Protein AF-A0A4V3ITS4-F1 (afdb_monomer)

Mean predicted aligned error: 14.33 Å

Radius of gyration: 21.13 Å; Cα contacts (8 Å, |Δi|>4): 52; chains: 1; bounding box: 36×28×73 Å

Foldseek 3Di:
DDDPPDPDPDDPPCPPQQQDADPQPRDGLVPWDWDPVDVDIDIHDPDDDPPDPPPCPPADADPVRDHDDPPDD

Sequence (73 aa):
MIQDTNTPSGPEERGPTDLQACPICGEVMREHTIDHSTRNTVVNCPVAHPGAWDRDAFEPVNEFGMVIHRSHA

Secondary structure (DSSP, 8-state):
---------------GGGGSBPTTT-SBGGG-EEE-SSSS-EEE--S---S-SSTTTTS-B-TTS-B------

Structure (mmCIF, N/CA/C/O backbone):
data_AF-A0A4V3ITS4-F1
#
_entry.id   AF-A0A4V3ITS4-F1
#
loop_
_atom_site.group_PDB
_atom_site.id
_atom_site.type_symbol
_atom_site.label_atom_id
_atom_site.label_alt_id
_atom_site.label_comp_id
_atom_site.label_asym_id
_atom_site.label_entity_id
_atom_site.label_seq_id
_atom_site.pdbx_PDB_ins_code
_atom_site.Cartn_x
_atom_site.Cartn_y
_atom_site.Cartn_z
_atom_site.occupancy
_atom_site.B_iso_or_equiv
_atom_site.auth_seq_id
_atom_site.auth_comp_id
_atom_site.auth_asym_id
_atom_site.auth_atom_id
_atom_site.pdbx_PDB_model_num
ATOM 1 N N . MET A 1 1 ? -24.688 8.855 38.226 1.00 48.69 1 MET A N 1
ATOM 2 C CA . MET A 1 1 ? -23.812 7.751 37.791 1.00 48.69 1 MET A CA 1
ATOM 3 C C . MET A 1 1 ? -24.501 7.085 36.618 1.00 48.69 1 MET A C 1
ATOM 5 O O . MET A 1 1 ? -25.540 6.482 36.833 1.00 48.69 1 MET A O 1
ATOM 9 N N . ILE A 1 2 ? -23.997 7.274 35.403 1.00 52.09 2 ILE A N 1
ATOM 10 C CA . ILE A 1 2 ? -24.423 6.490 34.240 1.00 52.09 2 ILE A CA 1
ATOM 11 C C . ILE A 1 2 ? -23.262 5.554 33.920 1.00 52.09 2 ILE A C 1
ATOM 13 O O . ILE A 1 2 ? -22.168 6.002 33.588 1.00 52.09 2 ILE A O 1
ATOM 17 N N . GLN A 1 3 ? -23.480 4.273 34.199 1.00 59.94 3 GLN A N 1
ATOM 18 C CA . GLN A 1 3 ? -22.606 3.181 33.808 1.00 59.94 3 GLN A CA 1
ATOM 19 C C . GLN A 1 3 ? -23.301 2.484 32.646 1.00 59.94 3 GLN A C 1
ATOM 21 O O . GLN A 1 3 ? -24.322 1.846 32.867 1.00 59.94 3 GLN A O 1
ATOM 26 N N . ASP A 1 4 ? -22.709 2.569 31.460 1.00 51.19 4 ASP A N 1
ATOM 27 C CA . ASP A 1 4 ? -22.952 1.630 30.367 1.00 51.19 4 ASP A CA 1
ATOM 28 C C . ASP A 1 4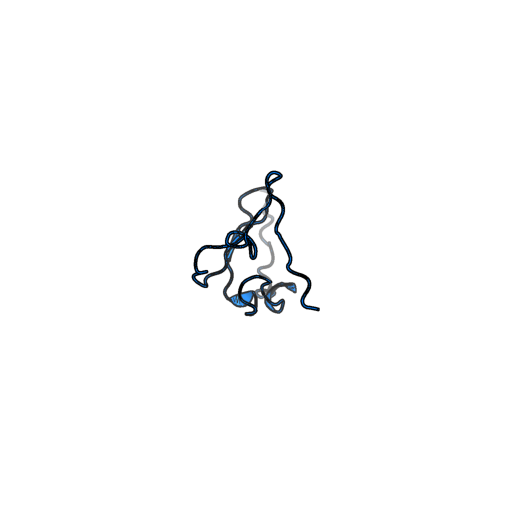 ? -21.596 1.035 29.978 1.00 51.19 4 ASP A C 1
ATOM 30 O O . ASP A 1 4 ? -21.003 1.299 28.935 1.00 51.19 4 ASP A O 1
ATOM 34 N N . THR A 1 5 ? -21.057 0.259 30.917 1.00 71.19 5 THR A N 1
ATOM 35 C CA . THR A 1 5 ? -20.031 -0.745 30.659 1.00 71.19 5 THR A CA 1
ATOM 36 C C . THR A 1 5 ? -20.698 -1.902 29.926 1.00 71.19 5 THR A C 1
ATOM 38 O O . THR A 1 5 ? -21.351 -2.715 30.569 1.00 71.19 5 THR A O 1
ATOM 41 N N . ASN A 1 6 ? -20.565 -1.963 28.601 1.00 54.88 6 ASN A N 1
ATOM 42 C CA . ASN A 1 6 ? -20.196 -3.182 27.867 1.00 54.88 6 ASN A CA 1
ATOM 43 C C . ASN A 1 6 ? -20.218 -2.907 26.358 1.00 54.88 6 ASN A C 1
ATOM 45 O O . ASN A 1 6 ? -21.231 -3.097 25.689 1.00 54.88 6 ASN A O 1
ATOM 49 N N . THR A 1 7 ? -19.074 -2.517 25.801 1.00 59.34 7 THR A N 1
ATOM 50 C CA . THR A 1 7 ? -18.792 -2.846 24.402 1.00 59.34 7 THR A CA 1
ATOM 51 C C . THR A 1 7 ? -18.390 -4.319 24.399 1.00 59.34 7 THR A C 1
ATOM 53 O O . THR A 1 7 ? -17.404 -4.653 25.059 1.00 59.34 7 THR A O 1
ATOM 56 N N . PRO A 1 8 ? -19.139 -5.223 23.747 1.00 47.03 8 PRO A N 1
ATOM 57 C CA . PRO A 1 8 ? -18.737 -6.615 23.670 1.00 47.03 8 PRO A CA 1
ATOM 58 C C . PRO A 1 8 ? -17.433 -6.705 22.877 1.00 47.03 8 PRO A C 1
ATOM 60 O O . PRO A 1 8 ? -17.388 -6.398 21.688 1.00 47.03 8 PRO A O 1
ATOM 63 N N . SER A 1 9 ? -16.374 -7.134 23.559 1.00 52.38 9 SER A N 1
ATOM 64 C CA . SER A 1 9 ? -15.169 -7.695 22.959 1.00 52.38 9 SER A CA 1
ATOM 65 C C . SER A 1 9 ? -15.577 -8.968 22.209 1.00 52.38 9 SER A C 1
ATOM 67 O O . SER A 1 9 ? -15.600 -10.059 22.778 1.00 52.38 9 SER A O 1
ATOM 69 N N . GLY A 1 10 ? -16.022 -8.811 20.963 1.00 48.16 10 GLY A N 1
ATOM 70 C CA . GLY A 1 10 ? -16.252 -9.921 20.046 1.00 48.16 10 GLY A CA 1
ATOM 71 C C . GLY A 1 10 ? -14.929 -10.613 19.705 1.00 48.16 10 GLY A C 1
ATOM 72 O O . GLY A 1 10 ? -13.870 -9.988 19.822 1.00 48.16 10 GLY A O 1
ATOM 73 N N . PRO A 1 11 ? -14.957 -11.903 19.321 1.00 51.75 11 PRO A N 1
ATOM 74 C CA . PRO A 1 11 ? -13.763 -12.574 18.827 1.00 51.75 11 PRO A CA 1
ATOM 75 C C . PRO A 1 11 ? -13.270 -11.777 17.629 1.00 51.75 11 PRO A C 1
ATOM 77 O O . PRO A 1 11 ? -14.098 -11.309 16.857 1.00 51.75 11 PRO A O 1
ATOM 80 N N . GLU A 1 12 ? -11.958 -11.607 17.506 1.00 58.56 12 GLU A N 1
ATOM 81 C CA . GLU A 1 12 ? -11.314 -10.879 16.417 1.00 58.56 12 GLU A CA 1
ATOM 82 C C . GLU A 1 12 ? -11.838 -11.404 15.077 1.00 58.56 12 GLU A C 1
ATOM 84 O O . GLU A 1 12 ? -11.390 -12.421 14.540 1.00 58.56 12 GLU A O 1
ATOM 89 N N . GLU A 1 13 ? -12.886 -10.753 14.588 1.00 55.06 13 GLU A N 1
ATOM 90 C CA . GLU A 1 13 ? -13.519 -11.042 13.328 1.00 55.06 13 GLU A CA 1
ATOM 91 C C . GLU A 1 13 ? -12.500 -10.603 12.299 1.00 55.06 13 GLU A C 1
ATOM 93 O O . GLU A 1 13 ? -12.356 -9.426 11.983 1.00 55.06 13 GLU A O 1
ATOM 98 N N . ARG A 1 14 ? -11.692 -11.566 11.849 1.00 56.09 14 ARG A N 1
ATOM 99 C CA . ARG A 1 14 ? -10.872 -11.413 10.654 1.00 56.09 14 ARG A CA 1
ATOM 100 C C . ARG A 1 14 ? -11.822 -10.915 9.577 1.00 56.09 14 ARG A C 1
ATOM 102 O O . ARG A 1 14 ? -12.651 -11.682 9.085 1.00 56.09 14 ARG A O 1
ATOM 109 N N . GLY A 1 15 ? -11.771 -9.611 9.318 1.00 64.25 15 GLY A N 1
ATOM 110 C CA . GLY A 1 15 ? -12.699 -8.959 8.413 1.00 64.25 15 GLY A CA 1
ATOM 111 C C . GLY A 1 15 ? -12.637 -9.639 7.046 1.00 64.25 15 GLY A C 1
ATOM 112 O O . GLY A 1 15 ? -11.620 -10.251 6.716 1.00 64.25 15 GLY A O 1
ATOM 113 N N . PRO A 1 16 ? -13.683 -9.533 6.214 1.00 67.38 16 PRO A N 1
ATOM 114 C CA . PRO A 1 16 ? -13.704 -10.136 4.876 1.00 67.38 16 PRO A CA 1
ATOM 115 C C . PRO A 1 16 ? -12.463 -9.786 4.029 1.00 67.38 16 PRO A C 1
ATOM 117 O O . PRO A 1 16 ? -12.072 -10.556 3.154 1.00 67.38 16 PRO A O 1
ATOM 120 N N . THR A 1 17 ? -11.806 -8.669 4.340 1.00 72.06 17 THR A N 1
ATOM 121 C CA . THR A 1 17 ? -10.555 -8.207 3.738 1.00 72.06 17 THR A CA 1
ATOM 122 C C . THR A 1 17 ? -9.354 -9.114 4.010 1.00 72.06 17 THR A C 1
ATOM 124 O O . THR A 1 17 ? -8.489 -9.208 3.155 1.00 72.06 17 THR A O 1
ATOM 127 N N . ASP A 1 18 ? -9.300 -9.825 5.140 1.00 76.75 18 ASP A N 1
ATOM 128 C CA . ASP A 1 18 ? -8.159 -10.651 5.586 1.00 76.75 18 ASP A CA 1
ATOM 129 C C . ASP A 1 18 ? -7.802 -11.770 4.587 1.00 76.75 18 ASP A C 1
ATOM 131 O O . ASP A 1 18 ? -6.653 -12.195 4.480 1.00 76.75 18 ASP A O 1
ATOM 135 N N . LEU A 1 19 ? -8.797 -12.239 3.828 1.00 82.12 19 LEU A N 1
ATOM 136 C CA . LEU A 1 19 ? -8.650 -13.270 2.798 1.00 82.12 19 LEU A CA 1
ATOM 137 C C . LEU A 1 19 ? -8.476 -12.695 1.385 1.00 82.12 19 LEU A C 1
ATOM 139 O O . LEU A 1 19 ? -8.251 -13.456 0.445 1.00 82.12 19 LEU A O 1
ATOM 143 N N . GLN A 1 20 ? -8.591 -11.376 1.210 1.00 86.62 20 GLN A N 1
ATOM 144 C CA . GLN A 1 20 ? -8.363 -10.742 -0.083 1.00 86.62 20 GLN A CA 1
ATOM 145 C C . GLN A 1 20 ? -6.864 -10.681 -0.382 1.00 86.62 20 GLN A C 1
ATOM 147 O O . GLN A 1 20 ? -6.045 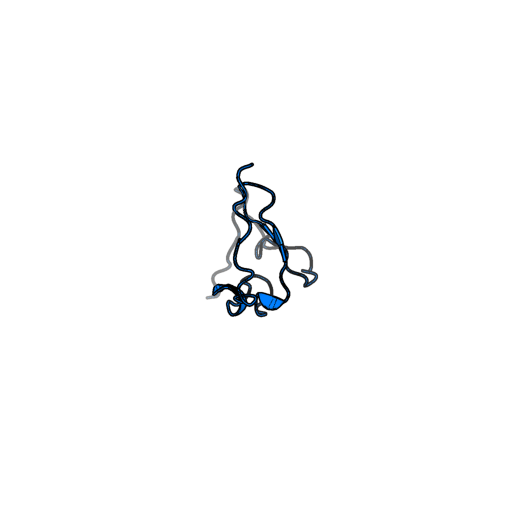-10.387 0.491 1.00 86.62 20 GLN A O 1
ATOM 152 N N . ALA A 1 21 ? -6.518 -10.947 -1.640 1.00 88.00 21 ALA A N 1
ATOM 153 C CA . ALA A 1 21 ? -5.160 -10.779 -2.129 1.00 88.00 21 ALA A CA 1
ATOM 154 C C . ALA A 1 21 ? -4.825 -9.289 -2.250 1.00 88.00 21 ALA A C 1
ATOM 156 O O . ALA A 1 21 ? -5.632 -8.490 -2.739 1.00 88.00 21 ALA A O 1
ATOM 157 N N . CYS A 1 22 ? -3.622 -8.916 -1.830 1.00 87.00 22 CYS A N 1
ATOM 158 C CA . CYS A 1 22 ? -3.103 -7.580 -2.041 1.00 87.00 22 CYS A CA 1
ATOM 159 C C . CYS A 1 22 ? -2.824 -7.347 -3.532 1.00 87.00 22 CYS A C 1
ATOM 161 O O . CYS A 1 22 ? -2.118 -8.148 -4.144 1.00 87.00 22 CYS A O 1
ATOM 163 N N . PRO A 1 23 ? -3.303 -6.240 -4.130 1.00 81.69 23 PRO A N 1
ATOM 164 C CA . PRO A 1 23 ? -3.059 -5.948 -5.542 1.00 81.69 23 PRO A CA 1
ATOM 165 C C . PRO A 1 23 ? -1.590 -5.628 -5.854 1.00 81.69 23 PRO A C 1
ATOM 167 O O . PRO A 1 23 ? -1.230 -5.569 -7.025 1.00 81.69 23 PRO A O 1
ATOM 170 N N . ILE A 1 24 ? -0.757 -5.402 -4.830 1.00 80.00 24 ILE A N 1
ATOM 171 C CA . ILE A 1 24 ? 0.654 -5.047 -5.001 1.00 80.00 24 ILE A CA 1
ATOM 172 C C . ILE A 1 24 ? 1.555 -6.284 -4.891 1.00 80.00 24 ILE A C 1
ATOM 174 O O . ILE A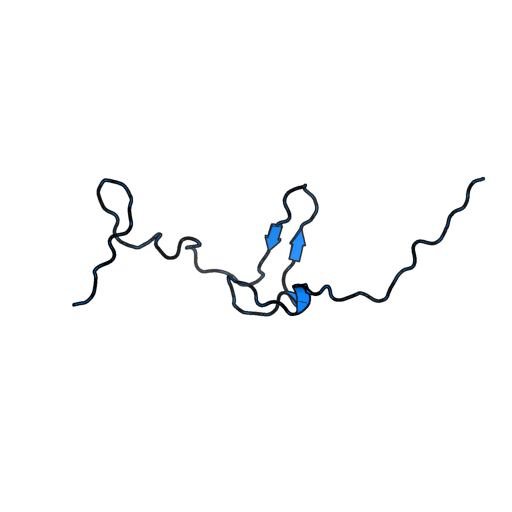 1 24 ? 2.335 -6.548 -5.801 1.00 80.00 24 ILE A O 1
ATOM 178 N N . CYS A 1 25 ? 1.442 -7.064 -3.810 1.00 85.50 25 CYS A N 1
ATOM 179 C CA . CYS A 1 25 ? 2.311 -8.224 -3.580 1.00 85.50 25 CYS A CA 1
ATOM 180 C C . CYS A 1 25 ? 1.659 -9.585 -3.878 1.00 85.50 25 CYS A C 1
ATOM 182 O O . CYS A 1 2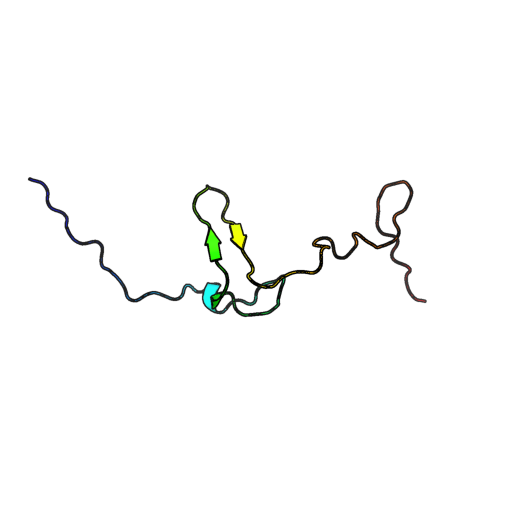5 ? 2.361 -10.590 -3.906 1.00 85.50 25 CYS A O 1
ATOM 184 N N . GLY A 1 26 ? 0.340 -9.646 -4.085 1.00 85.06 26 GLY A N 1
ATOM 185 C CA . GLY A 1 26 ? -0.403 -10.888 -4.335 1.00 85.06 26 GLY A CA 1
ATOM 186 C C . GLY A 1 26 ? -0.685 -11.744 -3.094 1.00 85.06 26 GLY A C 1
ATOM 187 O O . GLY A 1 26 ? -1.568 -12.598 -3.146 1.00 85.06 26 GLY A O 1
ATOM 188 N N . GLU A 1 27 ? -0.001 -11.492 -1.976 1.00 87.88 27 GLU A N 1
ATOM 189 C CA . GLU A 1 27 ? -0.223 -12.191 -0.707 1.00 87.88 27 GLU A CA 1
ATOM 190 C C . GLU A 1 27 ? -1.525 -11.748 -0.029 1.00 87.88 27 GLU A C 1
ATOM 192 O O . GLU A 1 27 ? -2.061 -10.664 -0.282 1.00 87.88 27 GLU A O 1
ATOM 197 N N . VAL A 1 28 ? -2.034 -12.588 0.872 1.00 88.94 28 VAL A N 1
ATOM 198 C CA . VAL A 1 28 ? -3.231 -12.282 1.663 1.00 88.94 28 VAL A CA 1
ATOM 199 C C . VAL A 1 28 ? -3.023 -11.047 2.551 1.00 88.94 28 VAL A C 1
ATOM 201 O O . VAL A 1 28 ? -1.956 -10.826 3.127 1.00 88.94 28 VAL A O 1
ATOM 204 N N . MET A 1 29 ? -4.072 -10.242 2.712 1.00 87.94 29 MET A N 1
ATOM 205 C CA . MET A 1 29 ? -4.056 -8.995 3.494 1.00 87.94 29 MET A CA 1
ATOM 206 C C . MET A 1 29 ? -3.794 -9.176 5.002 1.00 87.94 29 MET A C 1
ATOM 208 O O . MET A 1 29 ? -3.605 -8.185 5.697 1.00 87.94 29 MET A O 1
ATOM 212 N N . ARG A 1 30 ? -3.710 -10.414 5.508 1.00 85.56 30 ARG A N 1
ATOM 213 C CA . ARG A 1 30 ? -3.386 -10.761 6.910 1.00 85.56 30 ARG A CA 1
ATOM 214 C C . ARG A 1 30 ? -2.161 -10.059 7.481 1.00 85.56 30 ARG A C 1
ATOM 216 O O . ARG A 1 30 ? -2.158 -9.672 8.642 1.00 85.56 30 ARG A O 1
ATOM 223 N N . GLU A 1 31 ? -1.111 -9.945 6.678 1.00 87.62 31 GLU A N 1
ATOM 224 C CA . GLU A 1 31 ? 0.160 -9.335 7.089 1.00 87.62 31 GLU A CA 1
ATOM 225 C C . GLU A 1 31 ? 0.226 -7.834 6.775 1.00 87.62 31 GLU A C 1
ATOM 227 O O . GLU A 1 31 ? 1.237 -7.184 7.038 1.00 87.62 31 GLU A O 1
ATOM 232 N N . HIS A 1 32 ? -0.842 -7.265 6.211 1.00 89.62 32 HIS A N 1
ATOM 233 C CA . HIS A 1 32 ? -0.914 -5.852 5.866 1.00 89.62 32 HIS A CA 1
ATOM 234 C C . HIS A 1 32 ? -1.469 -5.040 7.031 1.00 89.62 32 HIS A C 1
ATOM 236 O O . HIS A 1 32 ? -2.424 -5.438 7.695 1.00 89.62 32 HIS A O 1
ATOM 242 N N . THR A 1 33 ? -0.914 -3.846 7.232 1.00 90.19 33 THR A N 1
ATOM 243 C CA . THR A 1 33 ? -1.435 -2.903 8.227 1.00 90.19 33 THR A CA 1
ATOM 244 C C . THR A 1 33 ? -2.366 -1.918 7.539 1.00 90.19 33 THR A C 1
ATOM 246 O O . THR A 1 33 ? -1.953 -1.230 6.605 1.00 90.19 33 THR A O 1
ATOM 249 N N . ILE A 1 34 ? -3.612 -1.825 8.004 1.00 88.56 34 ILE A N 1
ATOM 250 C CA . ILE A 1 34 ? -4.589 -0.857 7.496 1.00 88.56 34 ILE A CA 1
ATOM 251 C C . ILE A 1 34 ? -4.691 0.302 8.493 1.00 88.56 34 ILE A C 1
ATOM 253 O O . ILE A 1 34 ? -5.157 0.128 9.618 1.00 88.56 34 ILE A O 1
ATOM 257 N N . ASP A 1 35 ? -4.235 1.485 8.085 1.00 88.88 35 ASP A N 1
ATOM 258 C CA . ASP A 1 35 ? -4.359 2.712 8.866 1.00 88.88 35 ASP A CA 1
ATOM 259 C C . ASP A 1 35 ? -5.707 3.390 8.598 1.00 88.88 35 ASP A C 1
ATOM 261 O O . ASP A 1 35 ? -6.031 3.765 7.468 1.00 88.88 35 ASP A O 1
ATOM 265 N N . HIS A 1 36 ? -6.474 3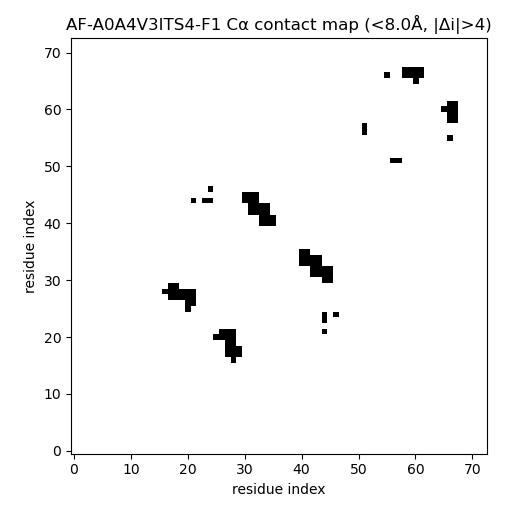.574 9.671 1.00 90.50 36 HIS A N 1
ATOM 266 C CA . HIS A 1 36 ? -7.744 4.303 9.683 1.00 90.50 36 HIS A CA 1
ATOM 267 C C . HIS A 1 36 ? -7.649 5.607 10.497 1.00 90.50 36 HIS A C 1
ATOM 269 O O . HIS A 1 36 ? -8.667 6.140 10.937 1.00 90.50 36 HIS A O 1
ATOM 275 N N . SER A 1 37 ? -6.433 6.115 10.745 1.00 86.56 37 SER A N 1
ATOM 276 C CA . SER A 1 37 ? -6.212 7.302 11.588 1.00 86.56 37 SER A CA 1
ATOM 277 C C . SER A 1 37 ? -6.780 8.584 10.973 1.00 86.56 37 SER A C 1
ATOM 279 O O . SER A 1 37 ? -7.118 9.535 11.681 1.00 86.56 37 SER A O 1
ATOM 281 N N . THR A 1 38 ? -6.922 8.603 9.647 1.00 89.62 38 THR A N 1
ATOM 282 C CA . THR A 1 38 ? -7.530 9.699 8.896 1.00 89.62 38 THR A CA 1
ATOM 283 C C . THR A 1 38 ? -8.803 9.238 8.189 1.00 89.62 38 THR A C 1
ATOM 285 O O . THR A 1 38 ? -9.115 8.052 8.123 1.00 89.62 38 THR A O 1
ATOM 288 N N . ARG A 1 39 ? -9.547 10.180 7.592 1.00 89.06 39 ARG A N 1
ATOM 289 C CA . ARG A 1 39 ? -10.674 9.820 6.712 1.00 89.06 39 ARG A CA 1
ATOM 290 C C . ARG A 1 39 ? -10.234 9.025 5.480 1.00 89.06 39 ARG A C 1
ATOM 292 O O . ARG A 1 39 ? -11.070 8.368 4.869 1.00 89.06 39 ARG A O 1
ATOM 299 N N . ASN A 1 40 ? -8.959 9.109 5.103 1.00 89.69 40 ASN A N 1
ATOM 300 C CA . ASN A 1 40 ? -8.395 8.292 4.048 1.00 89.69 40 ASN A CA 1
ATOM 301 C C . ASN A 1 40 ? -7.836 7.011 4.667 1.00 89.69 40 ASN A C 1
ATOM 303 O O . ASN A 1 40 ? -6.880 7.060 5.438 1.00 89.69 40 ASN A O 1
ATOM 307 N N . THR A 1 41 ? -8.441 5.875 4.332 1.00 89.25 41 THR A N 1
ATOM 308 C CA . THR A 1 41 ? -7.914 4.574 4.751 1.00 89.25 41 THR A CA 1
ATOM 309 C C . THR A 1 41 ? -6.698 4.239 3.897 1.00 89.25 41 THR A C 1
ATOM 311 O O . THR A 1 41 ? -6.790 4.242 2.669 1.00 89.25 41 THR A O 1
ATOM 314 N N . VAL A 1 42 ? -5.563 3.965 4.537 1.00 88.94 42 VAL A N 1
ATOM 315 C CA . VAL A 1 42 ? -4.299 3.647 3.860 1.00 88.94 42 VAL A CA 1
ATOM 316 C C . VAL A 1 42 ? -3.914 2.207 4.164 1.00 88.94 42 VAL A C 1
ATOM 318 O O . VAL A 1 42 ? -3.883 1.800 5.320 1.00 88.94 42 VAL A O 1
ATOM 321 N N . VAL A 1 43 ? -3.592 1.434 3.128 1.00 88.56 43 VAL A N 1
ATOM 322 C CA . VAL A 1 43 ? -3.083 0.065 3.278 1.00 88.56 43 VAL A CA 1
ATOM 323 C C . VAL A 1 43 ? -1.566 0.081 3.135 1.00 88.56 43 VAL A C 1
ATOM 325 O O . VAL A 1 43 ? -1.044 0.510 2.107 1.00 88.56 43 VAL A O 1
ATOM 328 N N . ASN A 1 44 ? -0.858 -0.409 4.149 1.00 88.25 44 ASN A N 1
ATOM 329 C CA . ASN A 1 44 ? 0.592 -0.546 4.144 1.00 88.25 44 ASN A CA 1
ATOM 330 C C . ASN A 1 44 ? 0.991 -2.005 3.885 1.00 88.25 44 ASN A C 1
ATOM 332 O O . ASN A 1 44 ? 0.782 -2.877 4.733 1.00 88.25 44 ASN A O 1
ATOM 336 N N . CYS A 1 45 ? 1.578 -2.264 2.714 1.00 88.69 45 CYS A N 1
ATOM 337 C CA . CYS A 1 45 ? 2.096 -3.581 2.354 1.00 88.69 45 CYS A CA 1
ATOM 338 C C . CYS A 1 45 ? 3.494 -3.805 2.967 1.00 88.69 45 CYS A C 1
ATOM 340 O O . CYS A 1 45 ? 4.360 -2.946 2.797 1.00 88.69 45 CYS A O 1
ATOM 342 N N . PRO A 1 46 ? 3.741 -4.935 3.661 1.00 88.25 46 PRO A N 1
ATOM 343 C CA . PRO A 1 46 ? 5.012 -5.200 4.345 1.00 88.25 46 PRO A CA 1
ATOM 344 C C . PRO A 1 46 ? 6.157 -5.581 3.395 1.00 88.25 46 PRO A C 1
ATOM 346 O O . PRO A 1 46 ? 7.323 -5.549 3.787 1.00 88.25 46 PRO A O 1
ATOM 349 N N . VAL A 1 47 ? 5.844 -5.961 2.153 1.00 86.94 47 VAL A N 1
ATOM 350 C CA . VAL A 1 47 ? 6.845 -6.364 1.163 1.00 86.94 47 VAL A CA 1
ATOM 351 C C . VAL A 1 47 ? 7.588 -5.129 0.656 1.00 86.94 47 VAL A C 1
ATOM 353 O O . VAL A 1 47 ? 6.983 -4.124 0.284 1.00 86.94 47 VAL A O 1
ATOM 356 N N . ALA A 1 48 ? 8.920 -5.199 0.626 1.00 79.31 48 ALA A N 1
ATOM 357 C CA . ALA A 1 48 ? 9.733 -4.162 0.008 1.00 79.31 48 ALA A CA 1
ATOM 358 C C . ALA A 1 48 ? 9.521 -4.192 -1.513 1.00 79.31 48 ALA A C 1
ATOM 360 O O . ALA A 1 48 ? 9.979 -5.110 -2.193 1.00 79.31 48 ALA A O 1
ATOM 361 N N . HIS A 1 49 ? 8.829 -3.189 -2.052 1.00 71.31 49 HIS A N 1
ATOM 362 C CA . HIS A 1 49 ? 8.637 -3.064 -3.494 1.00 71.31 49 HIS A CA 1
ATOM 363 C C . HIS A 1 49 ? 9.856 -2.364 -4.108 1.00 71.31 49 HIS A C 1
ATOM 365 O O . HIS A 1 49 ? 10.166 -1.240 -3.696 1.00 71.31 49 HIS A O 1
ATOM 371 N N . PRO A 1 50 ? 10.564 -2.987 -5.072 1.00 64.31 50 PRO A N 1
ATOM 372 C CA . PRO A 1 50 ? 11.611 -2.302 -5.818 1.00 64.31 50 PRO A CA 1
ATOM 373 C C . PRO A 1 50 ? 10.968 -1.110 -6.529 1.00 64.31 50 PRO A C 1
ATOM 375 O O . PRO A 1 50 ? 9.965 -1.262 -7.220 1.00 64.31 50 PRO A O 1
ATOM 378 N N . GLY A 1 51 ? 11.483 0.088 -6.253 1.00 60.78 51 GLY A N 1
ATOM 379 C CA . GLY A 1 51 ? 10.824 1.358 -6.544 1.00 60.78 51 GLY A CA 1
ATOM 380 C C . GLY A 1 51 ? 10.413 1.533 -8.004 1.00 60.78 51 GLY A C 1
ATOM 381 O O . GLY A 1 51 ? 11.204 1.986 -8.819 1.00 60.78 51 GLY A O 1
ATOM 382 N N . ALA A 1 52 ? 9.154 1.218 -8.286 1.00 57.16 52 ALA A N 1
ATOM 383 C CA . ALA A 1 52 ? 8.312 1.787 -9.326 1.00 57.16 52 ALA A CA 1
ATOM 384 C C . ALA A 1 52 ? 6.881 1.338 -9.035 1.00 57.16 52 ALA A C 1
ATOM 386 O O . ALA A 1 52 ? 6.478 0.222 -9.344 1.00 57.16 52 ALA A O 1
ATOM 387 N N . TRP A 1 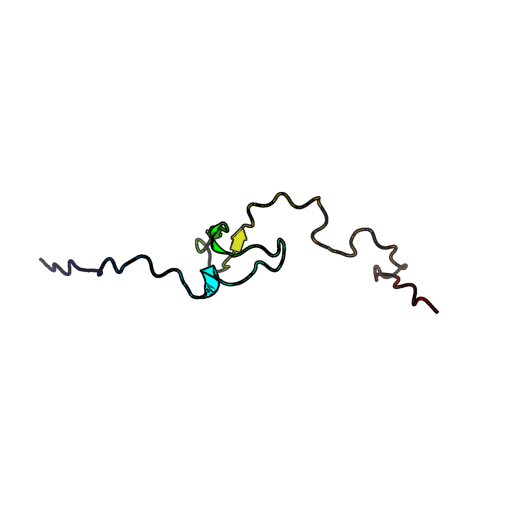53 ? 6.128 2.196 -8.349 1.00 62.22 53 TRP A N 1
ATOM 388 C CA . TRP A 1 53 ? 4.683 1.998 -8.193 1.00 62.22 53 TRP A CA 1
ATOM 389 C C . TRP A 1 53 ? 3.957 2.179 -9.526 1.00 62.22 53 TRP A C 1
ATOM 391 O O . TRP A 1 53 ? 2.892 1.610 -9.740 1.00 62.22 53 TRP A O 1
ATOM 401 N N . ASP A 1 54 ? 4.557 2.955 -10.422 1.00 63.12 54 ASP A N 1
ATOM 402 C CA . ASP A 1 54 ? 4.104 3.086 -11.788 1.00 63.12 54 ASP A CA 1
ATOM 403 C C . ASP A 1 54 ? 4.789 1.994 -12.613 1.00 63.12 54 ASP A C 1
ATOM 405 O O . ASP A 1 54 ? 6.003 2.019 -12.823 1.00 63.12 54 ASP A O 1
ATOM 409 N N . ARG A 1 55 ? 4.009 0.993 -13.027 1.00 58.91 55 ARG A N 1
ATOM 410 C CA . ARG A 1 55 ? 4.475 -0.115 -13.875 1.00 58.91 55 ARG A CA 1
ATOM 411 C C . ARG A 1 55 ? 5.163 0.401 -15.147 1.00 58.91 55 ARG A C 1
ATOM 413 O O . ARG A 1 55 ? 6.025 -0.286 -15.692 1.00 58.91 55 ARG A O 1
ATOM 420 N N . ASP A 1 56 ? 4.825 1.622 -15.544 1.00 64.75 56 ASP A N 1
ATOM 421 C CA . ASP A 1 56 ? 5.259 2.253 -16.766 1.00 64.75 56 ASP A CA 1
ATOM 422 C C . ASP A 1 56 ? 6.257 3.416 -16.491 1.00 64.75 56 ASP A C 1
ATOM 424 O O . ASP A 1 56 ? 6.702 4.083 -17.423 1.00 64.75 56 ASP A O 1
ATOM 428 N N . ALA A 1 57 ? 6.711 3.627 -15.238 1.00 64.75 57 ALA A N 1
ATOM 429 C CA . ALA A 1 57 ? 7.634 4.720 -14.863 1.00 64.75 57 ALA A CA 1
ATOM 430 C C . ALA A 1 57 ? 8.975 4.669 -15.600 1.00 64.75 57 ALA A C 1
ATOM 432 O O . ALA A 1 57 ? 9.680 5.676 -15.689 1.00 64.75 57 ALA A O 1
ATOM 433 N N . PHE A 1 58 ? 9.353 3.486 -16.078 1.00 69.88 58 PHE A N 1
ATOM 434 C CA . PHE A 1 58 ? 10.574 3.275 -16.845 1.00 69.88 58 PHE A CA 1
ATOM 435 C C . PHE A 1 58 ? 10.304 3.028 -18.328 1.00 69.88 58 PHE A C 1
ATOM 437 O O . PHE A 1 58 ? 11.253 2.826 -19.090 1.00 69.88 58 PHE A O 1
ATOM 444 N N . GLU A 1 59 ? 9.040 3.022 -18.753 1.00 80.50 59 GLU A N 1
ATOM 445 C CA . GLU A 1 59 ? 8.725 2.898 -20.165 1.00 80.50 59 GLU A CA 1
ATOM 446 C C . GLU A 1 59 ? 9.040 4.217 -20.893 1.00 80.50 59 GLU A C 1
ATOM 448 O O . GLU A 1 59 ? 8.809 5.307 -20.362 1.00 80.50 59 GLU A O 1
ATOM 453 N N . PRO A 1 60 ? 9.593 4.155 -22.118 1.00 83.38 60 PRO A N 1
ATOM 454 C CA . PRO A 1 60 ? 9.801 5.343 -22.931 1.00 83.38 60 PRO A CA 1
ATOM 455 C C . PRO A 1 60 ? 8.486 6.099 -23.140 1.00 83.38 60 PRO A C 1
ATOM 457 O O . PRO A 1 60 ? 7.491 5.516 -23.573 1.00 83.38 60 PRO A O 1
ATOM 460 N N . VAL A 1 61 ? 8.503 7.405 -22.883 1.00 85.56 61 VAL A N 1
ATOM 461 C CA . VAL A 1 61 ? 7.362 8.300 -23.107 1.00 85.56 61 VAL A CA 1
ATOM 462 C C . VAL A 1 61 ? 7.577 9.177 -24.340 1.00 85.56 61 VAL A C 1
ATOM 464 O O . VAL A 1 61 ? 8.713 9.452 -24.728 1.00 85.56 61 VAL A O 1
ATOM 467 N N . ASN A 1 62 ? 6.488 9.618 -24.969 1.00 86.31 62 ASN A N 1
ATOM 468 C CA . ASN A 1 62 ? 6.530 10.624 -26.039 1.00 86.31 62 ASN A CA 1
ATOM 469 C C . ASN A 1 62 ? 6.619 12.062 -25.484 1.00 86.31 62 ASN A C 1
ATOM 471 O O . ASN A 1 62 ? 6.623 12.267 -24.270 1.00 86.31 62 ASN A O 1
ATOM 475 N N . GLU A 1 63 ? 6.642 13.077 -26.358 1.00 91.50 63 GLU A N 1
ATOM 476 C CA . GLU A 1 63 ? 6.707 14.495 -25.948 1.00 91.50 63 GLU A CA 1
ATOM 477 C C . GLU A 1 63 ? 5.527 14.965 -25.075 1.00 91.50 63 GLU A C 1
ATOM 479 O O . GLU A 1 63 ? 5.611 16.011 -24.434 1.00 9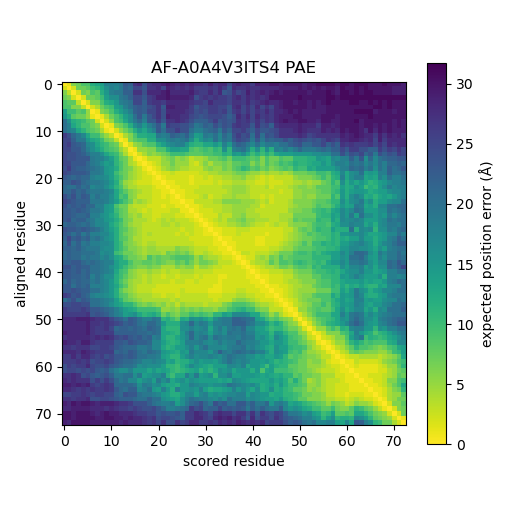1.50 63 GLU A O 1
ATOM 484 N N . PHE A 1 64 ? 4.434 14.200 -25.030 1.00 88.94 64 PHE A N 1
ATOM 485 C CA . PHE A 1 64 ? 3.258 14.472 -24.203 1.00 88.94 64 PHE A CA 1
ATOM 486 C C . PHE A 1 64 ? 3.269 13.705 -22.869 1.00 88.94 64 PHE A C 1
ATOM 488 O O . PHE A 1 64 ? 2.315 13.813 -22.103 1.00 88.94 64 PHE A O 1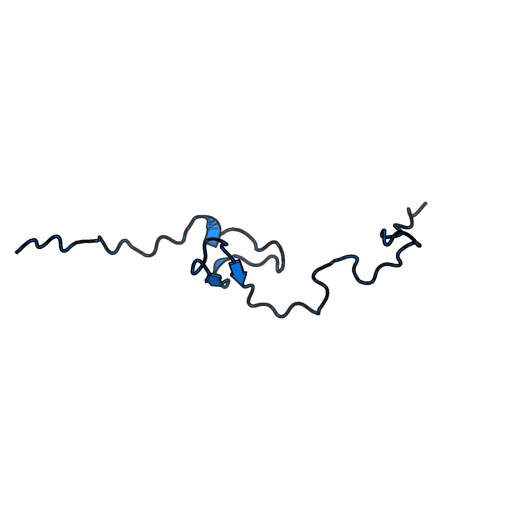
ATOM 495 N N . GLY A 1 65 ? 4.318 12.926 -22.582 1.00 82.31 65 GLY A N 1
ATOM 496 C CA . GLY A 1 65 ? 4.434 12.139 -21.352 1.00 82.31 65 GLY A CA 1
ATOM 497 C C . GLY A 1 65 ? 3.589 10.861 -21.336 1.00 82.31 65 GLY A C 1
ATOM 498 O O . GLY A 1 65 ? 3.356 10.310 -20.266 1.00 82.31 65 GLY A O 1
ATOM 499 N N . MET A 1 66 ? 3.115 10.387 -22.494 1.00 87.94 66 MET A N 1
ATOM 500 C CA . MET A 1 66 ? 2.371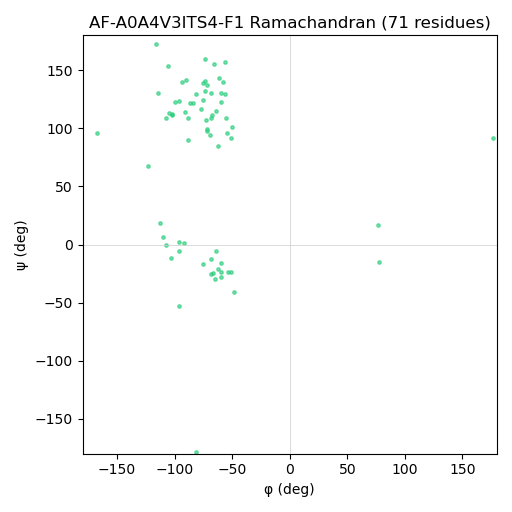 9.126 -22.601 1.00 87.94 66 MET A CA 1
ATOM 501 C C . MET A 1 66 ? 3.313 7.968 -22.932 1.00 87.94 66 MET A C 1
ATOM 503 O O . MET A 1 66 ? 4.195 8.110 -23.782 1.00 87.94 66 MET A O 1
ATOM 507 N N . VAL A 1 67 ? 3.077 6.821 -22.299 1.00 85.06 67 VAL A N 1
ATOM 508 C CA . VAL A 1 67 ? 3.822 5.573 -22.500 1.00 85.06 67 VAL A CA 1
ATOM 509 C C . VAL A 1 67 ? 3.725 5.101 -23.953 1.00 85.06 67 VAL A C 1
ATOM 511 O O . VAL A 1 67 ? 2.639 5.013 -24.531 1.00 85.06 67 VAL A O 1
ATOM 514 N N . ILE A 1 68 ? 4.869 4.781 -24.562 1.00 86.19 68 ILE A N 1
ATOM 515 C CA . ILE A 1 68 ? 4.946 4.275 -25.934 1.00 86.19 68 ILE A CA 1
ATOM 516 C C . ILE A 1 68 ? 4.823 2.744 -25.911 1.00 86.19 68 ILE A C 1
ATOM 518 O O . ILE A 1 68 ? 5.822 2.024 -25.864 1.00 86.19 68 ILE A O 1
ATOM 522 N N . HIS A 1 69 ? 3.599 2.218 -26.008 1.00 78.56 69 HIS A N 1
ATOM 523 C CA . HIS A 1 69 ? 3.390 0.781 -26.204 1.00 78.56 69 HIS A CA 1
ATOM 524 C C . HIS A 1 69 ? 3.778 0.389 -27.637 1.00 78.56 69 HIS A C 1
ATOM 526 O O . HIS A 1 69 ? 3.070 0.692 -28.600 1.00 78.56 69 HIS A O 1
ATOM 532 N N . ARG A 1 70 ? 4.915 -0.295 -27.808 1.00 69.94 70 ARG A N 1
ATOM 533 C CA . ARG A 1 70 ? 5.265 -0.902 -29.100 1.00 69.94 70 ARG A CA 1
ATOM 534 C C . ARG A 1 70 ? 4.348 -2.104 -29.313 1.00 69.94 70 ARG A C 1
ATOM 536 O O . ARG A 1 70 ? 4.611 -3.176 -28.778 1.00 69.94 70 ARG A O 1
ATOM 543 N N . SER A 1 71 ? 3.272 -1.926 -30.076 1.00 67.69 71 SER A N 1
ATOM 544 C CA . SER A 1 71 ? 2.427 -3.029 -30.536 1.00 67.69 71 SER A CA 1
ATOM 545 C C . SER A 1 71 ? 3.311 -4.034 -31.273 1.00 67.69 71 SER A C 1
ATOM 547 O O . SER A 1 71 ? 3.832 -3.733 -32.347 1.00 67.69 71 SER A O 1
ATOM 549 N N . HIS A 1 72 ? 3.546 -5.192 -30.663 1.00 56.34 72 HIS A N 1
ATOM 550 C CA . HIS A 1 72 ? 4.304 -6.269 -31.284 1.00 56.34 72 HIS A CA 1
ATOM 551 C C . HIS A 1 72 ? 3.461 -6.803 -32.451 1.00 56.34 72 HIS A C 1
ATOM 553 O O . HIS A 1 72 ? 2.365 -7.320 -32.227 1.00 56.34 72 HIS A O 1
ATOM 559 N N . ALA A 1 73 ? 3.930 -6.575 -33.678 1.00 44.09 73 ALA A N 1
ATOM 560 C CA . ALA A 1 73 ? 3.366 -7.147 -34.898 1.00 44.09 73 ALA A CA 1
ATOM 561 C C . ALA A 1 73 ? 3.870 -8.580 -35.109 1.00 44.09 73 ALA A C 1
ATOM 563 O O . ALA A 1 73 ? 5.009 -8.872 -34.666 1.00 44.09 73 ALA A O 1
#

pLDDT: mean 74.97, std 14.44, range [44.09, 91.5]

Solvent-accessible surface area (backbone atoms only — not comparable to full-atom values): 5173 Å² total; per-residue (Å²): 138,88,82,85,88,72,82,81,86,65,77,87,70,74,50,83,59,38,75,36,59,33,93,85,82,61,48,54,33,70,74,40,50,73,43,68,91,49,97,64,74,43,78,46,72,80,69,87,70,79,93,54,94,49,91,56,74,83,49,62,54,50,100,84,70,47,72,64,79,77,79,84,126

Organism: NCBI:txid1259164